Protein AF-A0A3D4MD85-F1 (afdb_monomer_lite)

Structure (mmCIF, N/CA/C/O backbone):
data_AF-A0A3D4MD85-F1
#
_entry.id   AF-A0A3D4MD85-F1
#
loop_
_atom_site.group_PDB
_atom_site.id
_atom_site.type_symbol
_atom_site.label_atom_id
_atom_site.label_alt_id
_atom_site.label_comp_id
_atom_site.label_asym_id
_atom_site.label_entity_id
_atom_site.label_seq_id
_atom_site.pdbx_PDB_ins_code
_atom_site.Cartn_x
_atom_site.Cartn_y
_atom_site.Cartn_z
_atom_site.occupancy
_atom_site.B_iso_or_equiv
_atom_site.auth_seq_id
_atom_site.auth_comp_id
_atom_site.auth_asym_id
_atom_site.auth_atom_id
_atom_site.pdbx_PDB_model_num
ATOM 1 N N . MET A 1 1 ? -15.955 -0.336 -9.098 1.00 51.66 1 MET A N 1
ATOM 2 C CA . MET A 1 1 ? -14.906 -0.013 -10.095 1.00 51.66 1 MET A CA 1
ATOM 3 C C . MET A 1 1 ? -13.549 -0.333 -9.483 1.00 51.66 1 MET A C 1
ATOM 5 O O . MET A 1 1 ? -13.323 0.075 -8.352 1.00 51.66 1 MET A O 1
ATOM 9 N N . ARG A 1 2 ? -12.678 -1.086 -10.169 1.00 68.00 2 ARG A N 1
ATOM 10 C CA . ARG A 1 2 ? -11.307 -1.352 -9.694 1.00 68.00 2 ARG A CA 1
ATOM 11 C C . ARG A 1 2 ? -10.448 -0.120 -9.965 1.00 68.00 2 ARG A C 1
ATOM 13 O O . ARG A 1 2 ? -10.227 0.223 -11.124 1.00 68.00 2 ARG A O 1
ATOM 20 N N . LYS A 1 3 ? -10.034 0.588 -8.914 1.00 84.06 3 LYS A N 1
ATOM 21 C CA . LYS A 1 3 ? -9.184 1.774 -9.045 1.00 84.06 3 LYS A CA 1
ATOM 22 C C . LYS A 1 3 ? -7.721 1.352 -9.003 1.00 84.06 3 LYS A C 1
ATOM 24 O O . LYS A 1 3 ? -7.281 0.726 -8.045 1.00 84.06 3 LYS A O 1
ATOM 29 N N . LEU A 1 4 ? -6.983 1.689 -10.057 1.00 87.69 4 LEU A N 1
ATOM 30 C CA . LEU A 1 4 ? -5.571 1.349 -10.205 1.00 87.69 4 LEU A CA 1
ATOM 31 C C . LEU A 1 4 ? -4.693 2.547 -9.845 1.00 87.69 4 LEU A C 1
ATOM 33 O O . LEU A 1 4 ? -4.700 3.557 -10.552 1.00 87.69 4 LEU A O 1
ATOM 37 N N . LEU A 1 5 ? -3.910 2.400 -8.781 1.00 88.94 5 LEU A N 1
ATOM 38 C CA . LEU A 1 5 ? -3.018 3.416 -8.240 1.00 88.94 5 LEU A CA 1
ATOM 39 C C . LEU A 1 5 ? -1.628 3.354 -8.874 1.00 88.94 5 LEU A C 1
ATOM 41 O O . LEU A 1 5 ? -1.049 2.282 -9.083 1.00 88.94 5 LEU A O 1
ATOM 45 N N . ASN A 1 6 ? -1.064 4.531 -9.132 1.00 89.56 6 ASN A N 1
ATOM 46 C CA . ASN A 1 6 ? 0.337 4.686 -9.515 1.00 89.56 6 ASN A CA 1
ATOM 47 C C . ASN A 1 6 ? 1.265 4.596 -8.285 1.00 89.56 6 ASN A C 1
ATOM 49 O O . ASN A 1 6 ? 0.807 4.811 -7.163 1.00 89.56 6 ASN A O 1
ATOM 53 N N . PRO A 1 7 ? 2.586 4.382 -8.460 1.00 88.44 7 PRO A N 1
ATOM 54 C CA . PRO A 1 7 ? 3.524 4.248 -7.340 1.00 88.44 7 PRO A CA 1
ATOM 55 C C . PRO A 1 7 ? 3.467 5.394 -6.321 1.00 88.44 7 PRO A C 1
ATOM 57 O O . PRO A 1 7 ? 3.611 5.163 -5.126 1.00 88.44 7 PRO A O 1
ATOM 60 N N . ALA A 1 8 ? 3.256 6.627 -6.794 1.00 88.81 8 ALA A N 1
ATOM 61 C CA . ALA A 1 8 ? 3.150 7.800 -5.931 1.00 88.81 8 ALA A CA 1
ATOM 62 C C . ALA A 1 8 ? 1.876 7.779 -5.073 1.00 88.81 8 ALA A C 1
ATOM 64 O O . ALA A 1 8 ? 1.925 8.110 -3.894 1.00 88.81 8 ALA A O 1
ATOM 65 N N . GLU A 1 9 ? 0.754 7.336 -5.639 1.00 90.81 9 GLU A N 1
ATOM 66 C CA . GLU A 1 9 ? -0.515 7.219 -4.915 1.00 90.81 9 GLU A CA 1
ATOM 67 C C . GLU A 1 9 ? -0.469 6.078 -3.896 1.00 90.81 9 GLU A C 1
ATOM 69 O O . GLU A 1 9 ? -0.936 6.236 -2.771 1.00 90.81 9 GLU A O 1
ATOM 74 N N . VAL A 1 10 ? 0.154 4.949 -4.257 1.00 91.12 10 VAL A N 1
ATOM 75 C CA . VAL A 1 10 ? 0.391 3.840 -3.321 1.00 91.12 10 VAL A CA 1
ATOM 76 C C . VAL A 1 10 ? 1.254 4.306 -2.152 1.00 91.12 10 VAL A C 1
ATOM 78 O O . VAL A 1 10 ? 0.908 4.069 -0.999 1.00 91.12 10 VAL A O 1
ATOM 81 N N . ALA A 1 11 ? 2.351 5.014 -2.433 1.00 90.81 11 ALA A N 1
ATOM 82 C CA . ALA A 1 11 ? 3.214 5.564 -1.395 1.00 90.81 11 ALA A CA 1
ATOM 83 C C . ALA A 1 11 ? 2.459 6.557 -0.493 1.00 90.81 11 ALA A C 1
ATOM 85 O O . ALA A 1 11 ? 2.569 6.468 0.729 1.00 90.81 11 ALA A O 1
ATOM 86 N N . GLY A 1 12 ? 1.625 7.419 -1.085 1.00 91.31 12 GLY A N 1
ATOM 87 C CA . GLY A 1 12 ? 0.733 8.322 -0.359 1.00 91.31 12 GLY A CA 1
ATOM 88 C C . GLY A 1 12 ? -0.223 7.582 0.580 1.00 91.31 12 GLY A C 1
ATOM 89 O O . GLY A 1 12 ? -0.302 7.935 1.753 1.00 91.31 12 GLY A O 1
ATOM 90 N N . LYS A 1 13 ? -0.868 6.500 0.118 1.00 88.00 13 LYS A N 1
ATOM 91 C CA . LYS A 1 13 ? -1.721 5.646 0.970 1.00 88.00 13 LYS A CA 1
ATOM 92 C C . LYS A 1 13 ? -0.957 5.012 2.130 1.00 88.00 13 LYS A C 1
ATOM 94 O O . LYS A 1 13 ? -1.508 4.852 3.210 1.00 88.00 13 LYS A O 1
ATOM 99 N N . LEU A 1 14 ? 0.306 4.657 1.912 1.00 87.25 14 LEU A N 1
ATOM 100 C CA . LEU A 1 14 ? 1.171 4.092 2.947 1.00 87.25 14 LEU A CA 1
ATOM 101 C C . LEU A 1 14 ? 1.758 5.159 3.889 1.00 87.25 14 LEU A C 1
ATOM 103 O O . LEU A 1 14 ? 2.486 4.802 4.814 1.00 87.25 14 LEU A O 1
ATOM 107 N N . GLY A 1 15 ? 1.494 6.451 3.656 1.00 88.75 15 GLY A N 1
ATOM 108 C CA . GLY A 1 15 ? 2.086 7.551 4.421 1.00 88.75 15 GLY A CA 1
ATOM 109 C C . GLY A 1 15 ? 3.603 7.666 4.230 1.00 88.75 15 GLY A C 1
ATOM 110 O O . GLY A 1 15 ? 4.329 8.023 5.156 1.00 88.75 15 GLY A O 1
ATOM 111 N N . ARG A 1 16 ? 4.117 7.294 3.051 1.00 92.50 16 ARG A N 1
ATOM 112 C CA . ARG A 1 16 ? 5.555 7.234 2.748 1.00 92.50 16 ARG A CA 1
ATOM 113 C C . ARG A 1 16 ? 5.883 7.935 1.434 1.00 92.50 16 ARG A C 1
ATOM 115 O O . ARG A 1 16 ? 5.029 8.168 0.587 1.00 92.50 16 ARG A O 1
ATOM 122 N N . SER A 1 17 ? 7.160 8.248 1.233 1.00 92.25 17 SER A N 1
ATOM 123 C CA . SER A 1 17 ? 7.637 8.840 -0.019 1.00 92.25 17 SER A CA 1
ATOM 124 C C . SER A 1 17 ? 7.674 7.814 -1.156 1.00 92.25 17 SER A C 1
ATOM 126 O O . SER A 1 17 ? 8.036 6.653 -0.952 1.00 92.25 17 SER A O 1
ATOM 128 N N . THR A 1 18 ? 7.423 8.258 -2.389 1.00 92.06 18 THR A N 1
ATOM 129 C CA . THR A 1 18 ? 7.486 7.409 -3.595 1.00 92.06 18 THR A CA 1
ATOM 130 C C . THR A 1 18 ? 8.818 6.669 -3.733 1.00 92.06 18 THR A C 1
ATOM 132 O O . THR A 1 18 ? 8.839 5.484 -4.057 1.00 92.06 18 THR A O 1
ATOM 135 N N . ASN A 1 19 ? 9.941 7.332 -3.433 1.00 91.25 19 ASN A N 1
ATOM 136 C CA . ASN A 1 19 ? 11.270 6.716 -3.506 1.00 91.25 19 ASN A CA 1
ATOM 137 C C . ASN A 1 19 ? 11.437 5.564 -2.495 1.00 91.25 19 ASN A C 1
ATOM 139 O O . ASN A 1 19 ? 11.985 4.513 -2.823 1.00 91.25 19 ASN A O 1
ATOM 143 N N . TRP A 1 20 ? 10.906 5.729 -1.279 1.00 92.75 20 TRP A N 1
ATOM 144 C CA . TRP A 1 20 ? 10.899 4.668 -0.272 1.00 92.75 20 TRP A CA 1
ATOM 145 C C . TRP A 1 20 ? 10.092 3.459 -0.754 1.00 92.75 20 TRP A C 1
ATOM 147 O O . TRP A 1 20 ? 10.558 2.325 -0.638 1.00 92.75 20 TRP A O 1
ATOM 157 N N . PHE A 1 21 ? 8.922 3.697 -1.355 1.00 91.31 21 PHE A N 1
ATOM 158 C CA . PHE A 1 21 ? 8.073 2.627 -1.875 1.00 91.31 21 PHE A CA 1
ATOM 159 C C . PHE A 1 21 ? 8.774 1.853 -2.994 1.00 91.31 21 PHE A C 1
ATOM 161 O O . PHE A 1 21 ? 8.845 0.630 -2.936 1.00 91.31 21 PHE A O 1
ATOM 168 N N . LEU A 1 22 ? 9.373 2.545 -3.968 1.00 87.69 22 LEU A N 1
ATOM 169 C CA . LEU A 1 22 ? 10.079 1.893 -5.076 1.00 87.69 22 LEU A CA 1
ATOM 170 C C . LEU A 1 22 ? 11.249 1.016 -4.606 1.00 87.69 22 LEU A C 1
ATOM 172 O O . LEU A 1 22 ? 11.460 -0.055 -5.172 1.00 87.69 22 LEU A O 1
ATOM 176 N N . ARG A 1 23 ? 11.969 1.435 -3.558 1.00 90.94 23 ARG A N 1
ATOM 177 C CA . ARG A 1 23 ? 13.077 0.669 -2.960 1.00 90.94 23 ARG A CA 1
ATOM 178 C C . ARG A 1 23 ? 12.608 -0.499 -2.090 1.00 90.94 23 ARG A C 1
ATOM 180 O O . ARG A 1 23 ? 13.272 -1.528 -2.042 1.00 90.94 23 ARG A O 1
ATOM 187 N N . THR A 1 24 ? 11.466 -0.354 -1.422 1.00 89.12 24 THR A N 1
ATOM 188 C CA . THR A 1 24 ? 10.975 -1.324 -0.426 1.00 89.12 24 THR A CA 1
ATOM 189 C C . THR A 1 24 ? 9.929 -2.286 -0.999 1.00 89.12 24 THR A C 1
ATOM 191 O O . THR A 1 24 ? 9.629 -3.299 -0.372 1.00 89.12 24 THR A O 1
ATOM 194 N N . ARG A 1 25 ? 9.399 -2.030 -2.207 1.00 86.69 25 ARG A N 1
ATOM 195 C CA . ARG A 1 25 ? 8.325 -2.829 -2.835 1.00 86.69 25 ARG A CA 1
ATOM 196 C C . ARG A 1 25 ? 8.611 -4.327 -2.846 1.00 86.69 25 ARG A C 1
ATOM 198 O O . ARG A 1 25 ? 7.708 -5.123 -2.630 1.00 86.69 25 ARG A O 1
AT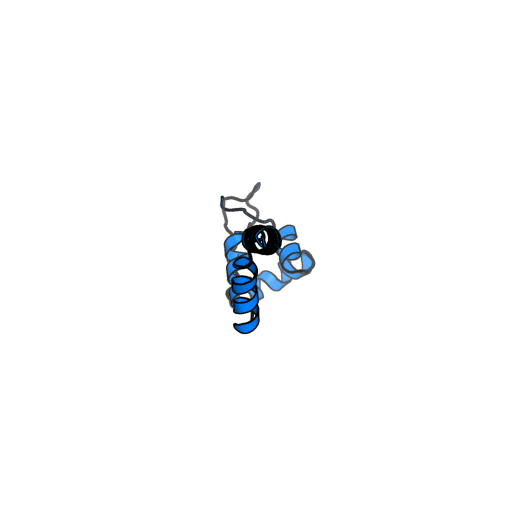OM 205 N N . ASP A 1 26 ? 9.866 -4.706 -3.069 1.00 86.88 26 ASP A N 1
ATOM 206 C CA . ASP A 1 26 ? 10.258 -6.108 -3.182 1.00 86.88 26 ASP A CA 1
ATOM 207 C C . ASP A 1 26 ? 10.158 -6.818 -1.825 1.00 86.88 26 ASP A C 1
ATOM 209 O O . ASP A 1 26 ? 9.610 -7.912 -1.706 1.00 86.88 26 ASP A O 1
ATOM 213 N N . GLN A 1 27 ? 10.582 -6.129 -0.762 1.00 88.00 27 GLN A N 1
ATOM 214 C CA . GLN A 1 27 ? 10.399 -6.602 0.607 1.00 88.00 27 GLN A CA 1
ATOM 215 C C . GLN A 1 27 ? 8.921 -6.630 1.001 1.00 88.00 27 GLN A C 1
ATOM 217 O O . GLN A 1 27 ? 8.486 -7.561 1.675 1.00 88.00 27 GLN A O 1
ATOM 222 N N . LEU A 1 28 ? 8.130 -5.647 0.563 1.00 88.69 28 LEU A N 1
ATOM 223 C CA . LEU A 1 28 ? 6.688 -5.635 0.797 1.00 88.69 28 LEU A CA 1
ATOM 224 C C . LEU A 1 28 ? 6.016 -6.844 0.136 1.00 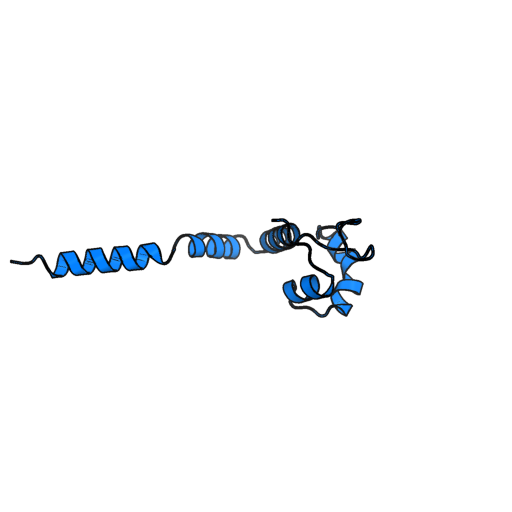88.69 28 LEU A C 1
ATOM 226 O O . LEU A 1 28 ? 5.227 -7.520 0.792 1.00 88.69 28 LEU A O 1
ATOM 230 N N . HIS A 1 29 ? 6.371 -7.189 -1.106 1.00 88.25 29 HIS A N 1
ATOM 231 C CA . HIS A 1 29 ? 5.837 -8.382 -1.773 1.00 88.25 29 HIS A CA 1
ATOM 232 C C . HIS A 1 29 ? 6.152 -9.669 -0.998 1.00 88.25 29 HIS A C 1
ATOM 234 O O . HIS A 1 29 ? 5.286 -10.532 -0.873 1.00 88.25 29 HIS A O 1
ATOM 240 N N . LYS A 1 30 ? 7.351 -9.785 -0.411 1.00 88.12 30 LYS A N 1
ATOM 241 C CA . LYS A 1 30 ? 7.709 -10.922 0.461 1.00 88.12 30 LYS A CA 1
ATOM 242 C C . LYS A 1 30 ? 6.858 -10.987 1.732 1.00 88.12 30 LYS A C 1
ATOM 244 O O . LYS A 1 30 ? 6.651 -12.064 2.273 1.00 88.12 30 LYS A O 1
ATOM 249 N N . ARG A 1 31 ? 6.331 -9.847 2.182 1.00 85.88 31 ARG A N 1
ATOM 250 C CA . ARG A 1 31 ? 5.394 -9.720 3.311 1.00 85.88 31 ARG A CA 1
ATOM 251 C C . ARG A 1 31 ? 3.923 -9.816 2.879 1.00 85.88 31 ARG A C 1
ATOM 253 O O . ARG A 1 31 ? 3.037 -9.424 3.634 1.00 85.88 31 ARG A O 1
ATOM 260 N N . GLY A 1 32 ? 3.662 -10.291 1.660 1.00 86.88 32 GLY A N 1
ATOM 261 C CA . GLY A 1 32 ? 2.312 -10.485 1.130 1.00 86.88 32 GLY A CA 1
ATOM 262 C C . GLY A 1 32 ? 1.665 -9.232 0.539 1.00 86.88 32 GLY A C 1
ATOM 263 O O . GLY A 1 32 ? 0.463 -9.243 0.291 1.00 86.88 32 GLY A O 1
ATOM 264 N N . PHE A 1 33 ? 2.421 -8.153 0.310 1.00 90.12 33 PHE A N 1
ATOM 265 C CA . PHE A 1 33 ? 1.887 -6.969 -0.368 1.00 90.12 33 PHE A CA 1
ATOM 266 C C . PHE A 1 33 ? 1.462 -7.313 -1.806 1.00 90.12 33 PHE A C 1
ATOM 268 O O . PHE A 1 33 ? 2.179 -8.062 -2.484 1.00 90.12 33 PHE A O 1
ATOM 275 N N . PRO A 1 34 ? 0.335 -6.765 -2.299 1.00 88.69 34 PRO A N 1
ATOM 276 C CA . PRO A 1 34 ? -0.181 -7.077 -3.624 1.00 88.69 34 PRO A CA 1
ATOM 277 C C . PRO A 1 34 ? 0.824 -6.757 -4.733 1.00 88.69 34 PRO A C 1
ATOM 279 O O . PRO A 1 34 ? 1.460 -5.700 -4.751 1.00 88.69 34 PRO A O 1
ATOM 282 N N . ARG A 1 35 ? 0.940 -7.685 -5.689 1.00 86.88 35 ARG A N 1
ATOM 283 C CA . ARG A 1 35 ? 1.764 -7.495 -6.885 1.00 86.88 35 ARG A CA 1
ATOM 284 C C . ARG A 1 35 ? 1.136 -6.439 -7.799 1.00 86.88 35 ARG A C 1
ATOM 286 O O . ARG A 1 35 ? -0.088 -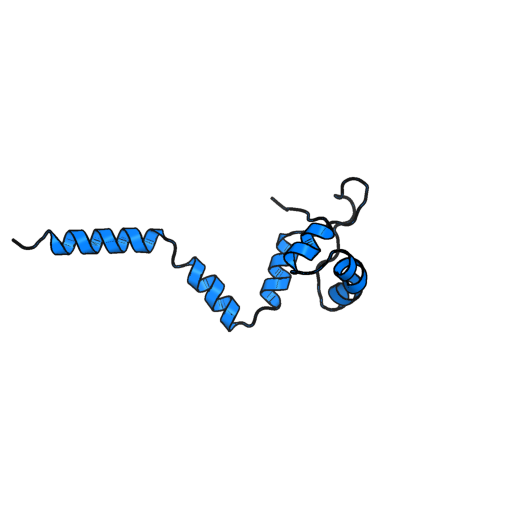6.306 -7.826 1.00 86.88 35 ARG A O 1
ATOM 293 N N . PRO A 1 36 ? 1.952 -5.709 -8.573 1.00 86.75 36 PRO A N 1
ATOM 294 C CA . PRO A 1 36 ? 1.421 -4.799 -9.567 1.00 86.75 36 PRO A CA 1
ATOM 295 C C . PRO A 1 36 ? 0.667 -5.562 -10.660 1.00 86.75 36 PRO A C 1
ATOM 297 O O . PRO A 1 36 ? 1.108 -6.613 -11.125 1.00 86.75 36 PRO A O 1
ATOM 300 N N . VAL A 1 37 ? -0.437 -4.979 -11.106 1.00 84.38 37 VAL A N 1
ATOM 301 C CA . VAL A 1 37 ? -1.143 -5.345 -12.327 1.00 84.38 37 VAL A CA 1
ATOM 302 C C . VAL A 1 37 ? -0.309 -4.837 -13.504 1.00 84.38 37 VAL A C 1
ATOM 304 O O . VAL A 1 37 ? -0.107 -3.630 -13.677 1.00 84.38 37 VAL A O 1
ATOM 307 N N . LEU A 1 38 ? 0.246 -5.775 -14.269 1.00 72.31 38 LEU A N 1
ATOM 308 C CA . LEU A 1 38 ? 1.020 -5.514 -15.480 1.00 72.31 38 LEU A CA 1
ATOM 309 C C . LEU A 1 38 ? 0.056 -5.561 -16.674 1.00 72.31 38 LEU A C 1
ATOM 311 O O . LEU A 1 38 ? -0.609 -6.571 -16.863 1.00 72.31 38 LEU A O 1
ATOM 315 N N . GLY A 1 39 ? -0.028 -4.482 -17.458 1.00 65.38 39 GLY A N 1
ATOM 316 C CA . GLY A 1 39 ? -0.859 -4.420 -18.675 1.00 65.38 39 GLY A CA 1
ATOM 317 C C . GLY A 1 39 ? -1.869 -3.269 -18.709 1.00 65.38 39 GLY A C 1
ATOM 318 O O . GLY A 1 39 ? -2.014 -2.629 -19.741 1.00 65.38 39 GLY A O 1
ATOM 319 N N . ASP A 1 40 ? -2.476 -2.917 -17.573 1.00 61.28 40 ASP A N 1
ATOM 320 C CA . ASP A 1 40 ? -3.500 -1.852 -17.482 1.00 61.28 40 ASP A CA 1
ATOM 321 C C . ASP A 1 40 ? -2.937 -0.447 -17.184 1.00 61.28 40 ASP A C 1
ATOM 323 O O . ASP A 1 40 ? -3.661 0.540 -17.023 1.00 61.28 40 ASP A O 1
ATOM 327 N N . GLY A 1 41 ? -1.617 -0.326 -17.058 1.00 59.34 41 GLY A N 1
ATOM 328 C CA . GLY A 1 41 ? -0.961 0.951 -16.814 1.00 59.34 41 GLY A CA 1
ATOM 329 C C . GLY A 1 41 ? -0.811 1.771 -18.090 1.00 59.34 41 GLY A C 1
ATOM 330 O O . GLY A 1 41 ? -0.237 1.296 -19.068 1.00 59.34 41 GLY A O 1
ATOM 331 N N . LYS A 1 42 ? -1.215 3.050 -18.054 1.00 60.19 42 LYS A N 1
ATOM 332 C CA . LYS A 1 42 ? -0.874 4.037 -19.094 1.00 60.19 42 LYS A CA 1
ATOM 333 C C . LYS A 1 42 ? 0.655 4.011 -19.291 1.00 60.19 42 LYS A C 1
ATOM 335 O O . LYS A 1 42 ? 1.392 4.399 -18.381 1.00 60.19 42 LYS A O 1
ATOM 340 N N . ASN A 1 43 ? 1.113 3.506 -20.439 1.00 67.69 43 ASN A N 1
ATOM 341 C CA . ASN A 1 43 ? 2.522 3.331 -20.838 1.00 67.69 43 ASN A CA 1
ATOM 342 C C . ASN A 1 43 ? 3.262 2.112 -20.241 1.00 67.69 43 ASN A C 1
ATOM 344 O O . ASN A 1 43 ? 4.472 2.184 -20.033 1.00 67.69 43 ASN A O 1
ATOM 348 N N . GLY A 1 44 ? 2.568 1.015 -19.912 1.00 70.06 44 GLY A N 1
ATOM 349 C CA . GLY A 1 44 ? 3.210 -0.220 -19.423 1.00 70.06 44 GLY A CA 1
ATOM 350 C C . GLY A 1 44 ? 3.808 -0.102 -18.016 1.00 70.06 44 GLY A C 1
ATOM 351 O O . GLY A 1 44 ? 4.590 -0.947 -17.582 1.00 70.06 44 GLY A O 1
ATOM 352 N N . ARG A 1 45 ? 3.457 0.963 -17.285 1.00 77.44 45 ARG A N 1
ATOM 353 C CA . ARG A 1 45 ? 3.924 1.187 -15.915 1.00 77.44 45 ARG A CA 1
ATOM 354 C C . ARG A 1 45 ? 3.167 0.281 -14.938 1.00 77.44 45 ARG A C 1
ATOM 356 O O . ARG A 1 45 ? 1.951 0.150 -15.078 1.00 77.44 45 ARG A O 1
ATOM 363 N N . PRO A 1 46 ? 3.839 -0.287 -13.921 1.00 82.56 46 PRO A N 1
ATOM 364 C CA . PRO A 1 46 ? 3.173 -1.103 -12.913 1.00 82.56 46 PRO A CA 1
ATOM 365 C C . PRO A 1 46 ? 2.151 -0.260 -12.143 1.00 82.56 46 PRO A C 1
ATOM 367 O O . PRO A 1 46 ? 2.470 0.847 -11.694 1.00 82.56 46 PRO A O 1
ATOM 370 N N . ARG A 1 47 ? 0.934 -0.786 -11.990 1.00 87.75 47 ARG A N 1
ATOM 371 C CA . ARG A 1 47 ? -0.125 -0.194 -11.164 1.00 87.75 47 ARG A CA 1
ATOM 372 C C . ARG A 1 47 ? -0.611 -1.180 -10.122 1.00 87.75 47 ARG A C 1
ATOM 374 O O . ARG A 1 47 ? -0.513 -2.380 -10.328 1.00 87.75 47 ARG A O 1
ATOM 381 N N . TRP A 1 48 ? -1.150 -0.684 -9.020 1.00 89.75 48 TRP A N 1
ATOM 382 C CA . TRP A 1 48 ? -1.662 -1.528 -7.9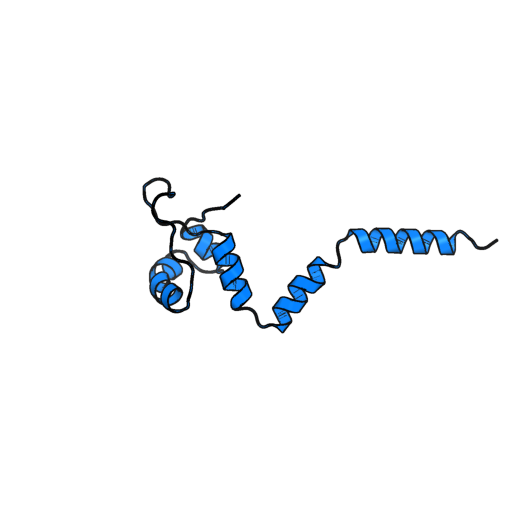45 1.00 89.75 48 TRP A CA 1
ATOM 383 C C . TRP A 1 48 ? -3.156 -1.329 -7.776 1.00 89.75 48 TRP A C 1
ATOM 385 O O . TRP A 1 48 ? -3.647 -0.207 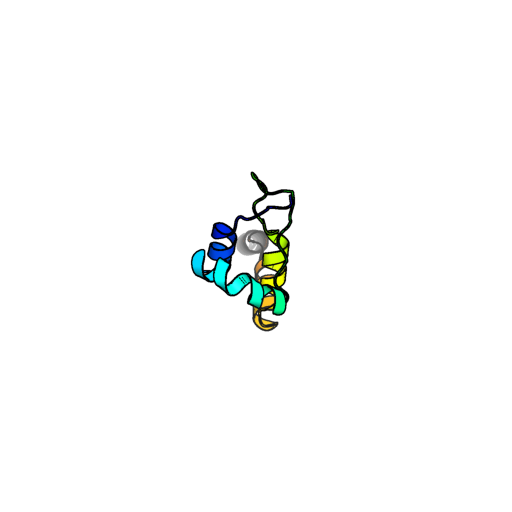-7.877 1.00 89.75 48 TRP A O 1
ATOM 395 N N . ASP A 1 49 ? -3.868 -2.416 -7.507 1.00 89.81 49 ASP A N 1
ATOM 396 C CA . ASP A 1 49 ? -5.286 -2.340 -7.186 1.00 89.81 49 ASP A CA 1
ATOM 397 C C . ASP A 1 49 ? -5.476 -1.707 -5.802 1.00 89.81 49 ASP A C 1
ATOM 399 O O . ASP A 1 49 ? -4.898 -2.149 -4.805 1.00 89.81 49 ASP A O 1
ATOM 403 N N . GLU A 1 50 ? -6.272 -0.641 -5.754 1.00 89.94 50 GLU A N 1
ATOM 404 C CA . GLU A 1 50 ? -6.541 0.097 -4.526 1.00 89.94 50 GLU A CA 1
ATOM 405 C C . GLU A 1 50 ? -7.208 -0.789 -3.462 1.00 89.94 50 GLU A C 1
ATOM 407 O O . GLU A 1 50 ? -6.879 -0.669 -2.281 1.00 89.94 50 GLU A O 1
ATOM 412 N N . GLY A 1 51 ? -8.119 -1.675 -3.874 1.00 88.56 51 GLY A N 1
ATOM 413 C CA . GLY A 1 51 ? -8.847 -2.569 -2.976 1.00 88.56 51 GLY A CA 1
ATOM 414 C C . GLY A 1 51 ? -7.943 -3.645 -2.384 1.00 88.56 51 GLY A C 1
ATOM 415 O O . GLY A 1 51 ? -8.023 -3.926 -1.192 1.00 88.56 51 GLY A O 1
ATOM 416 N N . ALA A 1 52 ? -7.023 -4.189 -3.180 1.00 89.56 52 ALA A N 1
ATOM 417 C CA . ALA A 1 52 ? -6.020 -5.131 -2.692 1.00 89.56 52 ALA A CA 1
ATOM 418 C C . ALA A 1 52 ? -5.077 -4.490 -1.659 1.00 89.56 52 ALA A C 1
ATOM 420 O O . ALA A 1 52 ? -4.701 -5.138 -0.683 1.00 89.56 52 ALA A O 1
ATOM 421 N N . ILE A 1 53 ? -4.712 -3.215 -1.846 1.00 89.81 53 ILE A N 1
ATOM 422 C CA . ILE A 1 53 ? -3.908 -2.471 -0.866 1.00 89.81 53 ILE A CA 1
ATOM 423 C C . ILE A 1 53 ? -4.701 -2.252 0.428 1.00 89.81 53 ILE A C 1
ATOM 425 O O . ILE A 1 53 ? -4.150 -2.473 1.503 1.00 89.81 53 ILE A O 1
ATOM 429 N N . ASP A 1 54 ? -5.975 -1.854 0.342 1.00 87.69 54 ASP A N 1
ATOM 430 C CA . ASP A 1 54 ? -6.828 -1.657 1.526 1.00 87.69 54 ASP A CA 1
ATOM 431 C C . ASP A 1 54 ? -7.000 -2.961 2.312 1.00 87.69 54 ASP A C 1
ATOM 433 O O . ASP A 1 54 ? -6.812 -2.980 3.523 1.00 87.69 54 ASP A O 1
ATOM 437 N N . ALA A 1 55 ? -7.257 -4.072 1.618 1.00 87.31 55 ALA A N 1
ATOM 438 C CA . ALA A 1 55 ? -7.394 -5.389 2.233 1.00 87.31 55 ALA A CA 1
ATOM 439 C C . ALA A 1 55 ? -6.097 -5.860 2.911 1.00 87.31 55 ALA A C 1
ATOM 441 O O . ALA A 1 55 ? -6.137 -6.456 3.990 1.00 87.31 55 ALA A O 1
ATOM 442 N N . TRP A 1 56 ? -4.940 -5.584 2.302 1.00 89.81 56 TRP A N 1
ATOM 443 C CA . TRP A 1 56 ? -3.649 -5.886 2.915 1.00 89.81 56 TRP A CA 1
ATOM 444 C C . TRP A 1 56 ? -3.407 -5.027 4.163 1.00 89.81 56 TRP A C 1
ATOM 446 O O . TRP A 1 56 ? -3.008 -5.570 5.189 1.00 89.81 56 TRP A O 1
ATOM 456 N N . LEU A 1 57 ? -3.706 -3.724 4.113 1.00 86.81 57 LEU A N 1
ATOM 457 C CA . LEU A 1 57 ? -3.610 -2.830 5.275 1.00 86.81 57 LEU A CA 1
ATOM 458 C C . LEU A 1 57 ? -4.546 -3.264 6.411 1.00 86.81 57 LEU A C 1
ATOM 460 O O . LEU A 1 57 ? -4.118 -3.337 7.559 1.00 86.81 57 LEU A O 1
ATOM 464 N N . ASP A 1 58 ? -5.788 -3.618 6.087 1.00 85.19 58 ASP A N 1
ATOM 465 C CA . ASP A 1 58 ? -6.787 -4.124 7.036 1.00 85.19 58 ASP A CA 1
ATOM 466 C C . ASP A 1 58 ? -6.333 -5.440 7.689 1.00 85.19 58 ASP A C 1
ATOM 468 O O . ASP A 1 58 ? -6.537 -5.652 8.881 1.00 85.19 58 ASP A O 1
ATOM 472 N N . SER A 1 59 ? -5.626 -6.291 6.938 1.00 82.56 59 SER A N 1
ATOM 473 C CA . SER A 1 59 ? -5.033 -7.532 7.457 1.00 82.56 59 SER A CA 1
ATOM 474 C C . SER A 1 59 ? -3.830 -7.298 8.379 1.00 82.56 59 SER A C 1
ATOM 476 O O . SER A 1 59 ? -3.462 -8.198 9.130 1.00 82.56 59 SER A O 1
ATOM 478 N N . GLN A 1 60 ? -3.205 -6.116 8.330 1.00 81.06 60 GLN A N 1
ATOM 479 C CA . GLN A 1 60 ? -2.129 -5.723 9.247 1.00 81.06 60 GLN A CA 1
ATOM 480 C C . GLN A 1 60 ? -2.632 -4.998 10.500 1.00 81.06 60 GLN A C 1
ATOM 482 O O . GLN A 1 60 ? -1.848 -4.792 11.427 1.00 81.06 60 GLN A O 1
ATOM 487 N N . MET A 1 61 ? -3.908 -4.604 10.550 1.00 77.06 61 MET A N 1
ATOM 488 C CA . MET A 1 61 ? -4.486 -4.006 11.751 1.00 77.06 61 MET A CA 1
ATOM 489 C C . MET A 1 61 ? -4.691 -5.071 12.828 1.00 77.06 61 MET A C 1
ATOM 491 O O . MET A 1 61 ? -5.151 -6.181 12.556 1.00 77.06 61 MET A O 1
ATOM 495 N N . SER A 1 62 ? -4.398 -4.708 14.078 1.00 71.62 62 SER A N 1
ATOM 496 C CA . SER A 1 62 ? -4.791 -5.519 15.228 1.00 71.62 62 SER A CA 1
ATOM 497 C C . SER A 1 62 ? -6.307 -5.763 15.201 1.00 71.62 62 SER A C 1
ATOM 499 O O . SER A 1 62 ? -7.058 -4.846 14.849 1.00 71.62 62 SER A O 1
ATOM 501 N N . PRO A 1 63 ? -6.783 -6.958 15.600 1.00 67.81 63 PRO A N 1
ATOM 502 C CA . PRO A 1 63 ? -8.206 -7.305 15.555 1.00 67.81 63 PRO A CA 1
ATOM 503 C C . PRO A 1 63 ? -9.090 -6.306 16.317 1.00 67.81 63 PRO A C 1
ATOM 505 O O . PRO A 1 63 ? -10.213 -6.045 15.897 1.00 67.81 63 PRO A O 1
ATOM 508 N N . ASP A 1 64 ? -8.553 -5.686 17.369 1.00 66.62 64 ASP A N 1
ATOM 509 C CA . ASP A 1 64 ? -9.213 -4.641 18.157 1.00 66.62 64 ASP A CA 1
ATOM 510 C C . ASP A 1 64 ? -9.515 -3.366 17.337 1.00 66.62 64 ASP A C 1
ATOM 512 O O . ASP A 1 64 ? -10.650 -2.891 17.277 1.00 66.62 64 ASP A O 1
ATOM 516 N N . LEU A 1 65 ? -8.532 -2.878 16.570 1.00 67.88 65 LEU A N 1
ATOM 517 C CA . LEU A 1 65 ? -8.708 -1.727 15.675 1.00 67.88 65 LEU A CA 1
ATOM 518 C C . LEU A 1 65 ? -9.629 -2.051 14.492 1.00 67.88 65 LEU A C 1
ATOM 520 O O . LEU A 1 65 ? -10.364 -1.189 14.004 1.00 67.88 65 LEU A O 1
ATOM 524 N N . ARG A 1 66 ? -9.610 -3.308 14.041 1.00 63.28 66 ARG A N 1
ATOM 525 C CA . ARG A 1 66 ? -10.498 -3.802 12.988 1.00 63.28 66 ARG A CA 1
ATOM 526 C C . ARG A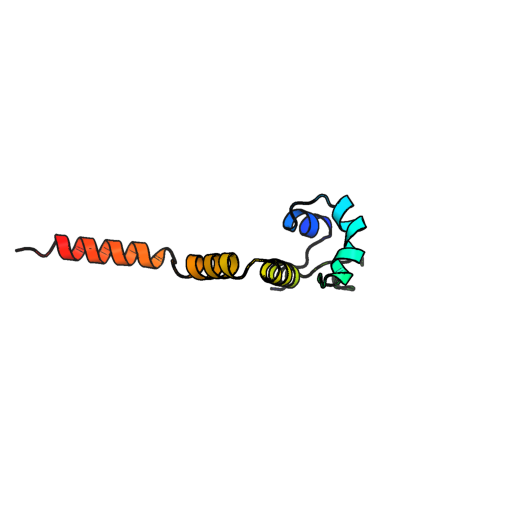 1 66 ? -11.957 -3.819 13.454 1.00 63.28 66 ARG A C 1
ATOM 528 O O . ARG A 1 66 ? -12.836 -3.376 12.714 1.00 63.28 66 ARG A O 1
ATOM 535 N N . ALA A 1 67 ? -12.204 -4.260 14.688 1.00 63.53 67 ALA A N 1
ATOM 536 C CA . ALA A 1 67 ? -13.522 -4.241 15.314 1.00 63.53 67 ALA A CA 1
ATOM 537 C C . ALA A 1 67 ? -14.042 -2.809 15.515 1.00 63.53 67 ALA A C 1
ATOM 539 O O . ALA A 1 67 ? -15.207 -2.546 15.221 1.00 63.53 67 ALA A O 1
ATOM 540 N N . LEU A 1 68 ? -13.180 -1.865 15.913 1.00 64.38 68 LEU A N 1
ATOM 541 C CA . LEU A 1 68 ? -13.530 -0.443 15.997 1.00 64.38 68 LEU A CA 1
ATOM 542 C C . LEU A 1 68 ? -13.948 0.124 14.632 1.00 64.38 68 LEU A C 1
ATOM 544 O O . LEU A 1 68 ? -15.031 0.688 14.532 1.00 64.38 68 LEU A O 1
ATOM 548 N N . ARG A 1 69 ? -13.179 -0.102 13.554 1.00 65.06 69 ARG A N 1
ATOM 549 C CA . ARG A 1 69 ? -13.541 0.349 12.190 1.00 65.06 69 ARG A CA 1
ATOM 550 C C . ARG A 1 69 ? -14.899 -0.205 11.736 1.00 65.06 69 ARG A C 1
ATOM 552 O O . ARG A 1 69 ? -15.710 0.530 11.174 1.00 65.06 69 ARG A O 1
ATOM 559 N N . GLN A 1 70 ? -15.154 -1.492 11.979 1.00 63.06 70 GLN A N 1
ATOM 560 C CA . GLN A 1 70 ? -16.413 -2.150 11.610 1.00 63.06 70 GLN A CA 1
ATOM 561 C C . GLN A 1 70 ? -17.593 -1.736 12.505 1.00 63.06 70 GLN A C 1
ATOM 563 O O . GLN A 1 70 ? -18.727 -1.671 12.030 1.00 63.06 70 GLN A O 1
ATOM 568 N N . GLY A 1 71 ? -17.337 -1.428 13.777 1.00 58.62 71 GLY A N 1
ATOM 569 C CA . GLY A 1 71 ? -18.325 -0.913 14.725 1.00 58.62 71 GLY A CA 1
ATOM 570 C C . GLY A 1 71 ? -18.708 0.542 14.447 1.00 58.62 71 GLY A C 1
ATOM 571 O O . GLY A 1 71 ? -19.891 0.870 14.448 1.00 58.62 71 GLY A O 1
ATOM 572 N N . SER A 1 72 ? -17.742 1.403 14.113 1.00 53.97 72 SER A N 1
ATOM 573 C CA . SER A 1 72 ? -17.986 2.810 13.762 1.00 53.97 72 SER A CA 1
ATOM 574 C C . SER A 1 72 ? -18.799 2.966 12.476 1.00 53.97 72 SER A C 1
ATOM 576 O O . SER A 1 72 ? -19.607 3.880 12.378 1.00 53.97 72 SER A O 1
ATOM 578 N N . ALA A 1 73 ? -18.646 2.052 11.512 1.00 55.16 73 ALA A N 1
ATOM 579 C CA . ALA A 1 73 ? -19.451 2.039 10.290 1.00 55.16 73 ALA A CA 1
ATOM 580 C C . ALA A 1 73 ? -20.918 1.615 10.517 1.00 55.16 73 ALA A C 1
ATOM 582 O O . ALA A 1 73 ? -21.758 1.858 9.654 1.00 55.16 73 ALA A O 1
ATOM 583 N N . LYS A 1 74 ? -21.241 0.986 11.659 1.00 51.28 74 LYS A N 1
ATOM 584 C CA . LYS A 1 74 ? -22.623 0.648 12.040 1.00 51.28 74 LYS A CA 1
ATOM 585 C C . LYS A 1 74 ? -23.348 1.783 12.758 1.00 51.28 74 LYS A C 1
ATOM 587 O O . LYS A 1 74 ? -24.572 1.790 12.755 1.00 51.28 74 LYS A O 1
ATOM 592 N N . VAL A 1 75 ? -22.630 2.767 13.298 1.00 53.06 75 VAL A N 1
ATOM 593 C CA . VAL A 1 75 ? -23.230 4.014 13.795 1.00 53.06 75 VAL A CA 1
ATOM 594 C C . VAL A 1 75 ? -23.372 4.973 12.613 1.00 53.06 75 VAL A C 1
ATOM 596 O O . VAL A 1 75 ? -22.737 6.022 12.535 1.00 53.06 75 VAL A O 1
ATOM 599 N N . SER A 1 76 ? -24.161 4.560 11.621 1.00 49.88 76 SER A N 1
ATOM 600 C CA . SER A 1 76 ? -24.547 5.441 10.523 1.00 49.88 76 SER A CA 1
ATOM 601 C C . SER A 1 76 ? -25.318 6.621 11.105 1.00 49.88 76 SER A C 1
ATOM 603 O O . SER A 1 76 ? -26.201 6.436 11.939 1.00 49.88 76 SER A O 1
ATOM 605 N N . ALA A 1 77 ? -25.008 7.831 10.638 1.00 53.53 77 ALA A N 1
ATOM 606 C CA . ALA A 1 77 ? -25.634 9.094 11.042 1.00 53.53 77 ALA A CA 1
ATOM 607 C C . ALA A 1 77 ? -27.183 9.086 11.014 1.00 53.53 77 ALA A C 1
ATOM 609 O O . ALA A 1 77 ? -27.812 9.935 11.637 1.00 53.53 77 ALA A O 1
ATOM 610 N N . THR A 1 78 ? -27.787 8.103 10.343 1.00 55.66 78 THR A N 1
ATOM 611 C CA . THR A 1 78 ? -29.221 7.794 10.332 1.00 55.66 78 THR A CA 1
ATOM 612 C C . THR A 1 78 ? -29.786 7.429 11.712 1.00 55.66 78 THR A C 1
ATOM 614 O O . THR A 1 78 ? -30.916 7.802 12.025 1.00 55.66 78 THR A O 1
ATOM 617 N N . ASP A 1 79 ? -29.010 6.744 12.558 1.00 58.56 79 ASP A N 1
ATOM 618 C CA . ASP A 1 79 ? -29.467 6.296 13.882 1.00 58.56 79 ASP A CA 1
ATOM 619 C C . ASP A 1 79 ? -29.593 7.474 14.862 1.00 58.56 79 ASP A C 1
ATOM 621 O O . ASP A 1 79 ? -30.494 7.521 15.696 1.00 58.56 79 ASP A O 1
ATOM 625 N N . TYR A 1 80 ? -28.740 8.492 14.701 1.00 59.09 80 TYR A N 1
ATOM 626 C CA . TYR A 1 80 ? -28.747 9.682 15.552 1.00 59.09 80 TYR A CA 1
ATOM 627 C C . TYR A 1 80 ? -29.955 10.587 15.272 1.00 59.09 80 TYR A C 1
ATOM 629 O O . TYR A 1 80 ? -30.580 11.089 16.206 1.00 59.09 80 TYR A O 1
ATOM 637 N N . THR A 1 81 ? -30.316 10.770 13.997 1.00 65.81 81 THR A N 1
ATOM 638 C CA . THR A 1 81 ? -31.522 11.514 13.597 1.00 65.81 81 THR A CA 1
ATOM 639 C C . THR A 1 81 ? -32.800 10.802 14.037 1.00 65.81 81 THR A C 1
ATOM 641 O O . THR A 1 81 ? -33.685 11.443 14.599 1.00 65.81 81 THR A O 1
ATOM 644 N N . ALA A 1 82 ? -32.860 9.474 13.888 1.00 66.38 82 ALA A N 1
ATOM 645 C CA . ALA A 1 82 ? -34.012 8.682 14.317 1.00 66.38 82 ALA A CA 1
ATOM 646 C C . ALA A 1 82 ? -34.187 8.683 15.849 1.00 66.38 82 ALA A C 1
ATOM 648 O O . ALA A 1 82 ? -35.303 8.843 16.349 1.00 66.38 82 ALA A O 1
ATOM 649 N N . GLN A 1 83 ? -33.089 8.586 16.610 1.00 65.88 83 GLN A N 1
ATOM 650 C CA . GLN A 1 83 ? -33.135 8.688 18.073 1.00 65.88 83 GLN A CA 1
ATOM 651 C C . GLN A 1 83 ? -33.527 10.089 18.561 1.00 65.88 83 GLN A C 1
ATOM 653 O O . GLN A 1 83 ? -34.224 10.200 19.572 1.00 65.88 83 GLN A O 1
ATOM 658 N N . LEU A 1 84 ? -33.118 11.157 17.865 1.00 69.38 84 LEU A N 1
ATOM 659 C CA . LEU A 1 84 ? -33.530 12.530 18.186 1.00 69.38 84 LEU A CA 1
ATOM 660 C C . LEU A 1 84 ? -35.029 12.753 17.947 1.00 69.38 84 LEU A C 1
ATOM 662 O O . LEU A 1 84 ? -35.695 13.314 18.819 1.00 69.38 84 LEU A O 1
ATOM 666 N N . GLU A 1 85 ? -35.577 12.270 16.829 1.00 72.06 85 GLU A N 1
ATOM 667 C CA . GLU A 1 85 ? -37.019 12.348 16.549 1.00 72.06 85 GLU A CA 1
ATOM 668 C C . GLU A 1 85 ? -37.855 11.563 17.565 1.00 72.06 85 GLU A C 1
ATOM 670 O O . GLU A 1 85 ? -38.822 12.108 18.102 1.00 72.06 85 GLU A O 1
ATOM 675 N N . GLN A 1 86 ? -37.455 10.334 17.920 1.00 71.06 86 GLN A N 1
ATOM 676 C CA . GLN A 1 86 ? -38.148 9.571 18.967 1.00 71.06 86 GLN A CA 1
ATOM 677 C C . GLN A 1 86 ? -38.148 10.301 20.316 1.00 71.06 86 GLN A C 1
ATOM 679 O O . GLN A 1 86 ? -39.154 10.293 21.028 1.00 71.06 86 GLN A O 1
ATOM 684 N N . ARG A 1 87 ? -37.035 10.948 20.683 1.00 69.00 87 ARG A N 1
ATOM 685 C CA . ARG A 1 87 ? -36.937 11.707 21.939 1.00 69.00 87 ARG A CA 1
ATOM 686 C C . ARG A 1 87 ? -37.819 12.953 21.941 1.00 69.00 87 ARG A C 1
ATOM 688 O O . ARG A 1 87 ? -38.433 13.248 22.963 1.00 69.00 87 ARG A O 1
ATOM 695 N N . LEU A 1 88 ? -37.907 13.662 20.816 1.00 74.44 88 LEU A N 1
ATOM 696 C CA . LEU A 1 88 ? -38.772 14.837 20.675 1.00 74.44 88 LEU A CA 1
ATOM 697 C C . LEU A 1 88 ? -40.260 14.461 20.725 1.00 74.44 88 LEU A C 1
ATOM 699 O O . LEU A 1 88 ? -41.039 15.153 21.377 1.00 74.44 88 LEU A O 1
ATOM 703 N N . GLN A 1 89 ? -40.648 13.329 20.132 1.00 73.31 89 GLN A N 1
ATOM 704 C CA . GLN A 1 89 ? -42.023 12.824 20.197 1.00 73.31 89 GLN A CA 1
ATOM 705 C C . GLN A 1 89 ? -42.450 12.437 21.620 1.00 73.31 89 GLN A C 1
ATOM 707 O O . GLN A 1 89 ? -43.578 12.721 22.013 1.00 73.31 89 GLN A O 1
ATOM 712 N N . GLN A 1 90 ? -41.558 11.849 22.425 1.00 64.06 90 GLN A N 1
ATOM 713 C CA . GLN A 1 90 ? -41.887 11.509 23.816 1.00 64.06 90 GLN A CA 1
ATOM 714 C C . GLN A 1 90 ? -41.995 12.726 24.741 1.00 64.06 90 GLN A C 1
ATOM 716 O O . GLN A 1 90 ? -42.741 12.687 25.718 1.00 64.06 90 GLN A O 1
ATOM 721 N N . LEU A 1 91 ? -41.289 13.816 24.438 1.00 67.06 91 LEU A N 1
ATOM 722 C CA . LEU A 1 91 ? -41.372 15.057 25.212 1.00 67.06 91 LEU A CA 1
ATOM 723 C C . LEU A 1 91 ? -42.573 15.930 24.812 1.00 67.06 91 LEU A C 1
ATOM 725 O O . LEU A 1 91 ? -43.031 16.725 25.627 1.00 67.06 91 LEU A O 1
ATOM 729 N N . GLY A 1 92 ? -43.106 15.761 23.597 1.00 57.69 92 GLY A N 1
ATOM 730 C CA . GLY A 1 92 ? -44.314 16.443 23.116 1.00 57.69 92 GLY A CA 1
ATOM 731 C C . GLY A 1 92 ? -45.640 15.747 23.455 1.00 57.69 92 GLY A C 1
ATOM 732 O O . GLY A 1 92 ? -46.695 16.304 23.173 1.00 57.69 92 GLY A O 1
ATOM 733 N N . ALA A 1 93 ? -45.608 14.548 24.050 1.00 56.81 93 ALA A N 1
ATOM 734 C CA . ALA A 1 93 ? -46.785 13.712 24.312 1.00 56.81 93 ALA A CA 1
ATOM 735 C C . ALA A 1 93 ? -47.119 13.559 25.812 1.00 56.81 93 ALA A C 1
ATOM 737 O O . ALA A 1 93 ? -47.561 12.495 26.246 1.00 56.81 93 ALA A O 1
ATOM 738 N N . ARG A 1 94 ? -46.912 14.607 26.621 1.00 47.50 94 ARG A N 1
ATOM 739 C CA . ARG A 1 94 ? -47.545 14.717 27.949 1.00 47.50 94 ARG A CA 1
ATOM 740 C C . ARG A 1 94 ? -48.745 15.668 27.858 1.00 47.50 94 ARG A C 1
ATOM 742 O O . ARG A 1 94 ? -48.507 16.875 27.819 1.00 47.50 94 ARG A O 1
ATOM 749 N N . PRO A 1 95 ? -49.992 15.161 27.784 1.00 54.59 95 PRO A N 1
ATOM 750 C CA . PRO A 1 95 ? -51.148 15.917 28.259 1.00 54.59 95 PRO A CA 1
ATOM 751 C C . PRO A 1 95 ? -51.075 16.144 29.777 1.00 54.59 95 PRO A C 1
ATOM 753 O O . PRO A 1 95 ? -50.402 15.346 30.476 1.00 54.59 95 PRO A O 1
#

Sequence (95 aa):
MRKLLNPAEVAGKLGRSTNWFLRTRDQLHKRGFPRPVLGDGKNGRPRWDEGAIDAWLDSQMSPDLRALRQGSAKVSATDYTAQLEQRLQQLGARP

pLDDT: mean 76.5, std 13.68, range [47.5, 92.75]

Secondary structure (DSSP, 8-state):
---EE-HHHHHHHTTS-HHHHHHHHHHHHHTTPPPPBSSSSTTS--BEEHHHHHHHHHHHS-HHHHHHHHHHTTS-HHHHHHHHHHHHHHHS---

Radius of gyration: 21.5 Å; chains: 1; bounding box: 64×27×49 Å

Foldseek 3Di:
DFDWAALQVLCVVVVHGSVCCVVCVVVVVVVVQDFFDQPPDPVRHTTDTPVSNVVVVLVPDDVVVNVVVVVVVVVPVVVVVVVVVVVVVVVVPDD